Protein AF-A0A7C4EP64-F1 (afdb_monomer_lite)

Radius of gyration: 18.45 Å; chains: 1; bounding box: 63×51×34 Å

pLDDT: mean 70.17, std 19.05, range [33.66, 91.06]

Sequence (159 aa):
MHKKTRQILNILLSLVGCAVLLYGTTCYAAPARILQLQRTDGFTRGVLITEKNGNSVVIGFTDTVFDDKLFLVQRDGSEAIFQVQEDGGVSLISGQQIDLRYILCIADAVLLLVDSARSCEAGNNICYARAILSFIVKVLNCSEPATTLSSKTNAPSQR

Structure (mmCIF, N/CA/C/O backbone):
data_AF-A0A7C4EP64-F1
#
_entry.id   AF-A0A7C4EP64-F1
#
loop_
_atom_site.group_PDB
_atom_site.id
_atom_site.type_symbol
_atom_site.label_atom_id
_atom_site.label_alt_id
_atom_site.label_comp_id
_atom_site.label_asym_id
_atom_site.label_entity_id
_atom_site.label_seq_id
_atom_site.pdbx_PDB_ins_code
_atom_site.Cartn_x
_atom_site.Cartn_y
_atom_site.Cartn_z
_atom_site.occupancy
_atom_site.B_iso_or_equiv
_atom_site.auth_seq_id
_atom_site.auth_comp_id
_atom_site.auth_asym_id
_atom_site.auth_atom_id
_atom_site.pdbx_PDB_model_num
ATOM 1 N N . MET A 1 1 ? 14.657 -14.201 -15.574 1.00 42.00 1 MET A N 1
ATOM 2 C CA . MET A 1 1 ? 14.783 -12.801 -15.097 1.00 42.00 1 MET A CA 1
ATOM 3 C C . MET A 1 1 ? 14.569 -12.620 -13.573 1.00 42.00 1 MET A C 1
ATOM 5 O O . MET A 1 1 ? 14.349 -11.503 -13.138 1.00 42.00 1 MET A O 1
ATOM 9 N N . HIS A 1 2 ? 14.748 -13.640 -12.710 1.00 45.03 2 HIS A N 1
ATOM 10 C CA . HIS A 1 2 ? 14.258 -13.616 -11.306 1.00 45.03 2 HIS A CA 1
ATOM 11 C C . HIS A 1 2 ? 15.269 -13.311 -10.173 1.00 45.03 2 HIS A C 1
ATOM 13 O O . HIS A 1 2 ? 14.938 -13.462 -8.999 1.00 45.03 2 HIS A O 1
ATOM 19 N N . LYS A 1 3 ? 16.505 -12.878 -10.464 1.00 34.69 3 LYS A N 1
ATOM 20 C CA . LYS A 1 3 ? 17.501 -12.572 -9.406 1.00 34.69 3 LYS A CA 1
ATOM 21 C C . LYS A 1 3 ? 17.584 -11.092 -9.007 1.00 34.69 3 LYS A C 1
ATOM 23 O O . LYS A 1 3 ? 17.981 -10.805 -7.884 1.00 34.69 3 LYS A O 1
ATOM 28 N N . LYS A 1 4 ? 17.194 -10.163 -9.888 1.00 39.84 4 LYS A N 1
ATOM 29 C CA . LYS A 1 4 ? 17.442 -8.720 -9.701 1.00 39.84 4 LYS A CA 1
ATOM 30 C C . LYS A 1 4 ? 16.410 -8.030 -8.794 1.00 39.84 4 LYS A C 1
ATOM 32 O O . LYS A 1 4 ? 16.796 -7.212 -7.968 1.00 39.84 4 LYS A O 1
ATOM 37 N N . THR A 1 5 ? 15.144 -8.451 -8.826 1.00 42.75 5 THR A N 1
ATOM 38 C CA . THR A 1 5 ? 14.077 -7.935 -7.940 1.00 42.75 5 THR A CA 1
ATOM 39 C C . THR A 1 5 ? 14.332 -8.262 -6.461 1.00 42.75 5 THR A C 1
ATOM 41 O O . THR A 1 5 ? 14.035 -7.461 -5.581 1.00 42.75 5 THR A O 1
ATOM 44 N N . ARG A 1 6 ? 14.986 -9.404 -6.178 1.00 42.47 6 ARG A N 1
ATOM 45 C CA . ARG A 1 6 ? 15.391 -9.807 -4.816 1.00 42.47 6 ARG A CA 1
ATOM 46 C C . ARG A 1 6 ? 16.474 -8.902 -4.208 1.00 42.47 6 ARG A C 1
ATOM 48 O O . ARG A 1 6 ? 16.503 -8.741 -2.994 1.00 42.47 6 ARG A O 1
ATOM 55 N N . GLN A 1 7 ? 17.356 -8.314 -5.023 1.00 39.91 7 GLN A N 1
ATOM 56 C CA . GLN A 1 7 ? 18.438 -7.446 -4.535 1.00 39.91 7 GLN A CA 1
ATOM 57 C C . GLN A 1 7 ? 17.963 -6.027 -4.215 1.00 39.91 7 GLN A C 1
ATOM 59 O O . GLN A 1 7 ? 18.433 -5.450 -3.239 1.00 39.91 7 GLN A O 1
ATOM 64 N N . ILE A 1 8 ? 17.000 -5.493 -4.973 1.00 45.50 8 ILE A N 1
ATOM 65 C CA . ILE A 1 8 ? 16.438 -4.157 -4.724 1.00 45.50 8 ILE A CA 1
ATOM 66 C C . ILE A 1 8 ? 15.730 -4.136 -3.365 1.00 45.50 8 ILE A C 1
ATOM 68 O O . ILE A 1 8 ? 15.969 -3.231 -2.572 1.00 45.50 8 ILE A O 1
ATOM 72 N N . LEU A 1 9 ? 14.969 -5.185 -3.024 1.00 43.50 9 LEU A N 1
ATOM 73 C CA . LEU A 1 9 ? 14.336 -5.267 -1.707 1.00 43.50 9 LEU A CA 1
ATOM 74 C C . LEU A 1 9 ? 15.344 -5.445 -0.563 1.00 43.50 9 LEU A C 1
ATOM 76 O O . LEU A 1 9 ? 15.145 -4.868 0.496 1.00 43.50 9 LEU A O 1
ATOM 80 N N . ASN A 1 10 ? 16.449 -6.167 -0.776 1.00 38.84 10 ASN A N 1
ATOM 81 C CA . ASN A 1 10 ? 17.491 -6.307 0.245 1.00 38.84 10 ASN A CA 1
ATOM 82 C C . ASN A 1 10 ? 18.323 -5.030 0.463 1.00 38.84 10 ASN A C 1
ATOM 84 O O . ASN A 1 10 ? 18.821 -4.822 1.561 1.00 38.84 10 ASN A O 1
ATOM 88 N N . ILE A 1 11 ? 18.457 -4.159 -0.539 1.00 44.44 11 ILE A N 1
ATOM 89 C CA . ILE A 1 11 ? 19.082 -2.832 -0.380 1.00 44.44 11 ILE A CA 1
ATOM 90 C C . ILE A 1 11 ? 18.083 -1.834 0.236 1.00 44.44 11 ILE A C 1
ATOM 92 O O . ILE A 1 11 ? 18.469 -0.955 1.007 1.00 44.44 11 ILE A O 1
ATOM 96 N N . LEU A 1 12 ? 16.782 -2.031 -0.003 1.00 47.03 12 LEU A N 1
ATOM 97 C CA . LEU A 1 12 ? 15.712 -1.372 0.749 1.00 47.03 12 LEU A CA 1
ATOM 98 C C . LEU A 1 12 ? 15.732 -1.753 2.251 1.00 47.03 12 LEU A C 1
ATOM 100 O O . LEU A 1 12 ? 15.375 -0.911 3.071 1.00 47.03 12 LEU A O 1
ATOM 104 N N . LEU A 1 13 ? 16.230 -2.947 2.635 1.00 43.47 13 LEU A N 1
ATOM 105 C CA . LE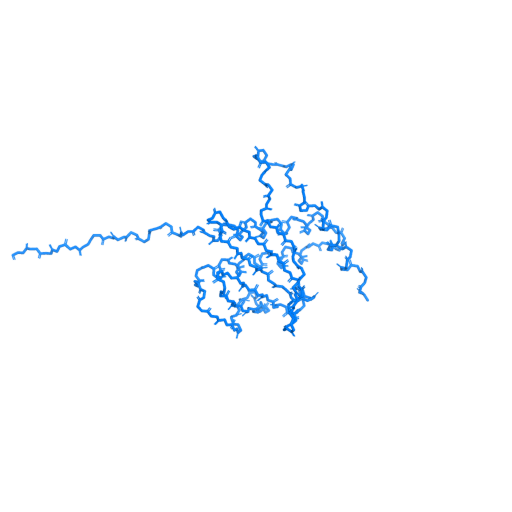U A 1 13 ? 16.347 -3.402 4.041 1.00 43.47 13 LEU A CA 1
ATOM 106 C C . LEU A 1 13 ? 17.315 -2.571 4.900 1.00 43.47 13 LEU A C 1
ATOM 108 O O . LEU A 1 13 ? 17.162 -2.550 6.118 1.00 43.47 13 LEU A O 1
ATOM 112 N N . SER A 1 14 ? 18.311 -1.905 4.308 1.00 37.94 14 SER A N 1
ATOM 113 C CA . SER A 1 14 ? 19.318 -1.142 5.064 1.00 37.94 14 SER A CA 1
ATOM 114 C C . SER A 1 14 ? 19.000 0.350 5.205 1.00 37.94 14 SER A C 1
ATOM 116 O O . SER A 1 14 ? 19.555 1.006 6.080 1.00 37.94 14 SER A O 1
ATOM 118 N N . LEU A 1 15 ? 18.114 0.902 4.366 1.00 42.53 15 LEU A N 1
ATOM 119 C CA . LEU A 1 15 ? 17.853 2.351 4.307 1.00 42.53 15 LEU A CA 1
ATOM 120 C C . LEU A 1 15 ? 16.646 2.808 5.136 1.00 42.53 15 LEU A C 1
ATOM 122 O O . LEU A 1 15 ? 16.579 3.976 5.513 1.00 42.53 15 LEU A O 1
ATOM 126 N N . VAL A 1 16 ? 15.740 1.897 5.508 1.00 44.16 16 VAL A N 1
ATOM 127 C CA . VAL A 1 16 ? 14.625 2.201 6.432 1.00 44.16 16 VAL A CA 1
ATOM 128 C C . VAL A 1 16 ? 15.132 2.489 7.862 1.00 44.16 16 VAL A C 1
ATOM 130 O O . VAL A 1 16 ? 14.402 3.033 8.682 1.00 44.16 16 VAL A O 1
ATOM 133 N N . GLY A 1 17 ? 16.413 2.218 8.146 1.00 40.06 17 GLY A N 1
ATOM 134 C CA . GLY A 1 17 ? 17.063 2.557 9.414 1.00 40.06 17 GLY A CA 1
ATOM 135 C C . GLY A 1 17 ? 17.610 3.985 9.526 1.00 40.06 17 GLY A C 1
ATOM 136 O O . GLY A 1 17 ? 17.909 4.406 10.638 1.00 40.06 17 GLY A O 1
ATOM 137 N N . CYS A 1 18 ? 17.764 4.739 8.428 1.00 39.31 18 CYS A N 1
ATOM 138 C CA . CYS A 1 18 ? 18.232 6.131 8.479 1.00 39.31 18 CYS A CA 1
ATOM 139 C C . CYS A 1 18 ? 18.135 6.794 7.093 1.00 39.31 18 CYS A C 1
ATOM 141 O O . CYS A 1 18 ? 19.053 6.695 6.281 1.00 39.31 18 CYS A O 1
ATOM 143 N N . ALA A 1 19 ? 17.041 7.500 6.810 1.00 38.56 19 ALA A N 1
ATOM 144 C CA . ALA A 1 19 ? 16.942 8.364 5.632 1.00 38.56 19 ALA A CA 1
ATOM 145 C C . ALA A 1 19 ? 16.308 9.712 6.003 1.00 38.56 19 ALA A C 1
ATOM 147 O O . ALA A 1 19 ? 15.249 10.085 5.510 1.00 38.56 19 ALA A O 1
ATOM 148 N N . VAL A 1 20 ? 16.985 10.453 6.883 1.00 41.78 20 VAL A N 1
ATOM 149 C CA . VAL A 1 20 ? 16.765 11.892 7.078 1.00 41.78 20 VAL A CA 1
ATOM 150 C C . VAL A 1 20 ? 18.105 12.587 6.880 1.00 41.78 20 VAL A C 1
ATOM 152 O O . VAL A 1 20 ? 18.886 12.715 7.812 1.00 41.78 20 VAL A O 1
ATOM 155 N N . LEU A 1 21 ? 18.388 13.028 5.655 1.00 35.50 21 LEU A N 1
ATOM 156 C CA . LEU A 1 21 ? 19.492 13.961 5.395 1.00 35.50 21 LEU A CA 1
ATOM 157 C C . LEU A 1 21 ? 19.136 15.041 4.365 1.00 35.50 21 LEU A C 1
ATOM 159 O O . LEU A 1 21 ? 20.022 15.535 3.678 1.00 35.50 21 LEU A O 1
ATOM 163 N N . LEU A 1 22 ? 17.861 15.445 4.248 1.00 37.16 22 LEU A N 1
ATOM 164 C CA . LEU A 1 22 ? 17.518 16.579 3.371 1.00 37.16 22 LEU A CA 1
ATOM 165 C C . LEU A 1 22 ? 16.563 17.643 3.938 1.00 37.16 22 LEU A C 1
ATOM 167 O O . LEU A 1 22 ? 16.508 18.713 3.347 1.00 37.16 22 LEU A O 1
ATOM 171 N N . TYR A 1 23 ? 15.874 17.444 5.072 1.00 40.19 23 TYR A N 1
ATOM 172 C CA . TYR A 1 23 ? 14.861 18.424 5.518 1.00 40.19 23 TYR A CA 1
ATOM 173 C C . TYR A 1 23 ? 14.748 18.626 7.039 1.00 40.19 23 TYR A C 1
ATOM 175 O O . TYR A 1 23 ? 13.650 18.661 7.572 1.00 40.19 23 TYR A O 1
ATOM 183 N N . GLY A 1 24 ? 15.871 18.789 7.747 1.00 33.66 24 GLY A N 1
ATOM 184 C CA . GLY A 1 24 ? 15.946 19.675 8.926 1.00 33.66 24 GLY A CA 1
ATOM 185 C C . GLY A 1 24 ? 14.984 19.493 10.117 1.00 33.66 24 GLY A C 1
ATOM 186 O O . GLY A 1 24 ? 14.930 20.388 10.954 1.00 33.66 24 GLY A O 1
ATOM 187 N N . THR A 1 25 ? 14.259 18.387 10.262 1.00 36.34 25 THR A N 1
ATOM 188 C CA . THR A 1 25 ? 13.405 18.133 11.432 1.00 36.34 25 THR A CA 1
ATOM 189 C C . THR A 1 25 ? 13.661 16.731 11.964 1.00 36.34 25 THR A C 1
ATOM 191 O O . THR A 1 25 ? 13.666 15.779 11.190 1.00 36.34 25 THR A O 1
ATOM 194 N N . THR A 1 26 ? 13.948 16.668 13.267 1.00 38.16 26 THR A N 1
ATOM 195 C CA . THR A 1 26 ? 14.054 15.504 14.166 1.00 38.16 26 THR A CA 1
ATOM 196 C C . THR A 1 26 ? 13.877 14.118 13.532 1.00 38.16 26 THR A C 1
ATOM 198 O O . THR A 1 26 ? 12.838 13.807 12.957 1.00 38.16 26 THR A O 1
ATOM 201 N N . CYS A 1 27 ? 14.875 13.243 13.723 1.00 35.53 27 CYS A N 1
ATOM 202 C CA . CYS A 1 27 ? 14.800 11.819 13.396 1.00 35.53 27 CYS A CA 1
ATOM 203 C C . CYS A 1 27 ? 13.643 11.148 14.152 1.00 35.53 27 CYS A C 1
ATOM 205 O O . CYS A 1 27 ? 13.831 10.568 15.218 1.00 35.53 27 CYS A O 1
ATOM 207 N N . TYR A 1 28 ? 12.439 11.208 13.598 1.00 39.84 28 TYR A N 1
ATOM 208 C CA . TYR A 1 28 ? 11.409 10.236 13.900 1.00 39.84 28 TYR A CA 1
ATOM 209 C C . TYR A 1 28 ? 11.808 8.989 13.125 1.00 39.84 28 TYR A C 1
ATOM 211 O O . TYR A 1 28 ? 11.718 8.962 11.897 1.00 39.84 28 TYR A O 1
ATOM 219 N N . ALA A 1 29 ? 12.317 7.974 13.827 1.00 44.66 29 ALA A N 1
ATOM 220 C CA . ALA A 1 29 ? 12.340 6.632 13.272 1.00 44.66 29 ALA A CA 1
ATOM 221 C C . ALA A 1 29 ? 10.910 6.361 12.798 1.00 44.66 29 ALA A C 1
ATOM 223 O O . ALA A 1 29 ? 9.985 6.357 13.614 1.00 44.66 29 ALA A O 1
ATOM 224 N N . ALA A 1 30 ? 10.707 6.276 11.481 1.00 52.34 30 ALA A N 1
ATOM 225 C CA . ALA A 1 30 ? 9.386 6.012 10.947 1.00 52.34 30 ALA A CA 1
ATOM 226 C C . ALA A 1 30 ? 8.905 4.722 11.622 1.00 52.34 30 ALA A C 1
ATOM 228 O O . ALA A 1 30 ? 9.642 3.731 11.600 1.00 52.34 30 ALA A O 1
ATOM 229 N N . PRO A 1 31 ? 7.714 4.689 12.234 1.00 69.62 31 PRO A N 1
ATOM 230 C CA . PRO A 1 31 ? 7.188 3.479 12.852 1.00 69.62 31 PRO A CA 1
ATOM 231 C C . PRO A 1 31 ? 6.691 2.494 11.776 1.00 69.62 31 PRO A C 1
ATOM 233 O O . PRO A 1 31 ? 5.637 1.881 11.902 1.00 69.62 31 PRO A O 1
ATOM 236 N N . ALA A 1 32 ? 7.433 2.387 10.676 1.00 72.25 32 ALA A N 1
ATOM 237 C CA . ALA A 1 32 ? 7.180 1.532 9.542 1.00 72.25 32 ALA A CA 1
ATOM 238 C C . ALA A 1 32 ? 8.212 0.402 9.556 1.00 72.25 32 ALA A C 1
ATOM 240 O O . ALA A 1 32 ? 9.419 0.634 9.588 1.00 72.25 32 ALA A O 1
ATOM 241 N N . ARG A 1 33 ? 7.737 -0.837 9.530 1.00 79.44 33 ARG A N 1
ATOM 242 C CA . ARG A 1 33 ? 8.564 -2.042 9.508 1.00 79.44 33 ARG A CA 1
ATOM 243 C C . ARG A 1 33 ? 8.069 -2.985 8.430 1.00 79.44 33 ARG A C 1
ATOM 245 O O . ARG A 1 33 ? 6.869 -3.178 8.259 1.00 79.44 33 ARG A O 1
ATOM 252 N N . ILE A 1 34 ? 9.007 -3.577 7.704 1.00 77.50 34 ILE A N 1
ATOM 253 C CA . ILE A 1 34 ? 8.697 -4.588 6.697 1.00 77.50 34 ILE A CA 1
ATOM 254 C C . ILE A 1 34 ? 8.354 -5.886 7.421 1.00 77.50 34 ILE A C 1
ATOM 256 O O . ILE A 1 34 ? 9.054 -6.294 8.349 1.00 77.50 34 ILE A O 1
ATOM 260 N N . LEU A 1 35 ? 7.285 -6.536 6.981 1.00 81.75 35 LEU A N 1
ATOM 261 C CA . LEU A 1 35 ? 6.854 -7.829 7.482 1.00 81.75 35 LEU A CA 1
ATOM 262 C C . LEU A 1 35 ? 6.946 -8.878 6.382 1.00 81.75 35 LEU A C 1
ATOM 264 O O . LEU A 1 35 ? 6.610 -8.620 5.224 1.00 81.75 35 LEU A O 1
ATOM 268 N N . GLN A 1 36 ? 7.347 -10.081 6.778 1.00 85.25 36 GLN A N 1
ATOM 269 C CA . GLN A 1 36 ? 7.041 -11.284 6.023 1.00 85.25 36 GLN A CA 1
ATOM 270 C C . GLN A 1 36 ? 5.743 -11.858 6.588 1.00 85.25 36 GLN A C 1
ATOM 272 O O . GLN A 1 36 ? 5.668 -12.197 7.769 1.00 85.25 36 GLN A O 1
ATOM 277 N N . LEU A 1 37 ? 4.712 -11.901 5.755 1.00 84.75 37 LEU A N 1
ATOM 278 C CA . LEU A 1 37 ? 3.384 -12.357 6.131 1.00 84.75 37 LEU A CA 1
ATOM 279 C C . LEU A 1 37 ? 3.317 -13.875 5.936 1.00 84.75 37 LEU A C 1
ATOM 281 O O . LEU A 1 37 ? 3.636 -14.391 4.866 1.00 84.75 37 LEU A O 1
ATOM 285 N N . GLN A 1 38 ? 2.921 -14.603 6.980 1.00 86.12 38 GLN A N 1
ATOM 286 C CA . GLN A 1 38 ? 2.685 -16.046 6.904 1.00 86.12 38 GLN A CA 1
ATOM 287 C C . GLN A 1 38 ? 1.226 -16.299 6.510 1.00 86.12 38 GLN A C 1
ATOM 289 O O . GLN A 1 38 ? 0.406 -16.654 7.354 1.00 86.12 38 GLN A O 1
ATOM 294 N N . ARG A 1 39 ? 0.890 -16.055 5.238 1.00 84.50 39 ARG A N 1
ATOM 295 C CA . ARG A 1 39 ? -0.476 -16.206 4.715 1.00 84.50 39 ARG A CA 1
ATOM 296 C C . ARG A 1 39 ? -0.538 -17.176 3.538 1.00 84.50 39 ARG A C 1
ATOM 298 O O . ARG A 1 39 ? 0.430 -17.343 2.800 1.00 84.50 39 ARG A O 1
ATOM 305 N N . THR A 1 40 ? -1.692 -17.817 3.376 1.00 85.00 40 THR A N 1
ATOM 306 C CA . THR A 1 40 ? -1.982 -18.796 2.311 1.00 85.00 40 THR A CA 1
ATOM 307 C C . THR A 1 40 ? -2.684 -18.185 1.100 1.00 85.00 40 THR A C 1
ATOM 309 O O . THR A 1 40 ? -2.818 -18.846 0.077 1.00 85.00 40 THR A O 1
ATOM 312 N N . ASP A 1 41 ? -3.116 -16.931 1.198 1.00 83.25 41 ASP A N 1
ATOM 313 C CA . ASP A 1 41 ? -3.860 -16.189 0.174 1.00 83.25 41 ASP A CA 1
ATOM 314 C C . ASP A 1 41 ? -2.957 -15.388 -0.782 1.00 83.25 41 ASP A C 1
ATOM 316 O O . ASP A 1 41 ? -3.440 -14.582 -1.571 1.00 83.25 41 ASP A O 1
ATOM 320 N N . GLY A 1 42 ? -1.642 -15.619 -0.726 1.00 85.06 42 GLY A N 1
ATOM 321 C CA . GLY A 1 42 ? -0.665 -15.040 -1.649 1.00 85.06 42 GLY A CA 1
ATOM 322 C C . GLY A 1 42 ? -0.047 -13.715 -1.197 1.00 85.06 42 GLY A C 1
ATOM 323 O O . GLY A 1 42 ? 0.942 -13.292 -1.794 1.00 85.06 42 GLY A O 1
ATOM 324 N N . PHE A 1 43 ? -0.540 -13.085 -0.125 1.00 88.00 43 PHE A N 1
ATOM 325 C CA . PHE A 1 43 ? 0.106 -11.912 0.477 1.00 88.00 43 PHE A CA 1
ATOM 326 C C . PHE A 1 43 ? 1.269 -12.351 1.372 1.00 88.00 43 PHE A C 1
ATOM 328 O O . PHE A 1 43 ? 1.081 -12.728 2.526 1.00 88.00 43 PHE A O 1
ATOM 335 N N . THR A 1 44 ? 2.489 -12.309 0.8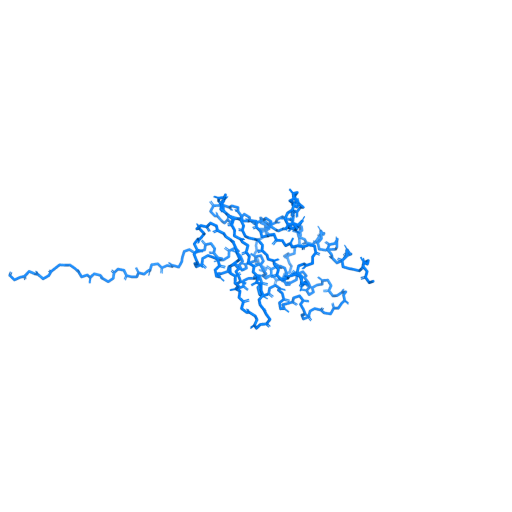43 1.00 85.62 44 THR A N 1
ATOM 336 C CA . THR A 1 44 ? 3.701 -12.833 1.503 1.00 85.62 44 THR A CA 1
ATOM 337 C C . THR A 1 44 ? 4.559 -11.746 2.145 1.00 85.62 44 THR A C 1
ATOM 339 O O . THR A 1 44 ? 5.412 -12.036 2.991 1.00 85.62 44 THR A O 1
ATOM 342 N N . ARG A 1 45 ? 4.365 -10.480 1.760 1.00 84.06 45 ARG A N 1
ATOM 343 C CA . ARG A 1 45 ? 5.128 -9.331 2.262 1.00 84.06 45 ARG A CA 1
ATOM 344 C C . ARG A 1 45 ? 4.202 -8.176 2.575 1.00 84.06 45 ARG A C 1
ATOM 346 O O . ARG A 1 45 ? 3.145 -8.038 1.975 1.00 84.06 45 ARG A O 1
ATOM 353 N N . GLY A 1 46 ? 4.622 -7.310 3.481 1.00 85.38 46 GLY A N 1
ATOM 354 C CA . GLY A 1 46 ? 3.887 -6.089 3.754 1.00 85.38 46 GLY A CA 1
ATOM 355 C C . GLY A 1 46 ? 4.712 -5.046 4.477 1.00 85.38 46 GLY A C 1
ATOM 356 O O . GLY A 1 46 ? 5.860 -5.278 4.861 1.00 85.38 46 GLY A O 1
ATOM 357 N N . VAL A 1 47 ? 4.098 -3.890 4.672 1.00 86.44 47 VAL A N 1
ATOM 358 C CA . VAL A 1 47 ? 4.607 -2.814 5.514 1.00 86.44 47 VAL A CA 1
ATOM 359 C C . VAL A 1 47 ? 3.626 -2.638 6.660 1.00 86.44 47 VAL A C 1
ATOM 361 O O . VAL A 1 47 ? 2.447 -2.385 6.438 1.00 86.44 47 VAL A O 1
ATOM 364 N N . LEU A 1 48 ? 4.112 -2.787 7.886 1.00 87.88 48 LEU A N 1
ATOM 365 C CA . LEU A 1 48 ? 3.383 -2.427 9.091 1.00 87.88 48 LEU A CA 1
AT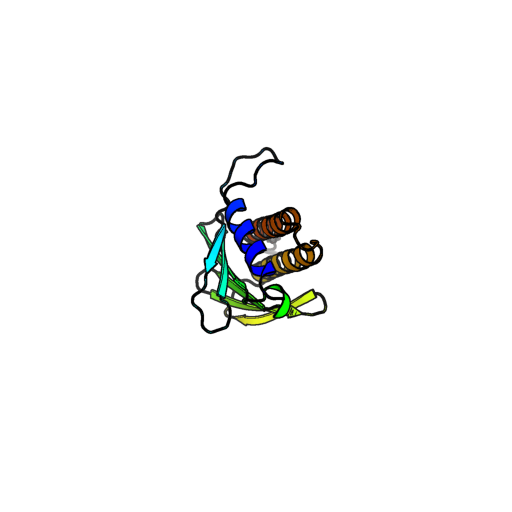OM 366 C C . LEU A 1 48 ? 3.781 -1.017 9.497 1.00 87.88 48 LEU A C 1
ATOM 368 O O . LEU A 1 48 ? 4.950 -0.775 9.776 1.00 87.88 48 LEU A O 1
ATOM 372 N N . ILE A 1 49 ? 2.806 -0.121 9.538 1.00 86.12 49 ILE A N 1
ATOM 373 C CA . ILE A 1 49 ? 2.943 1.285 9.896 1.00 86.12 49 ILE A CA 1
ATOM 374 C C . ILE A 1 49 ? 2.154 1.518 11.185 1.00 86.12 49 ILE A C 1
ATOM 376 O O . ILE A 1 49 ? 0.957 1.242 11.232 1.00 86.12 49 ILE A O 1
ATOM 380 N N . THR A 1 50 ? 2.811 2.020 12.230 1.00 83.44 50 THR A N 1
ATOM 381 C CA . THR A 1 50 ? 2.120 2.489 13.438 1.00 83.44 50 THR A CA 1
ATOM 382 C C . THR A 1 50 ? 1.738 3.955 13.270 1.00 83.44 50 THR A C 1
ATOM 384 O O . THR A 1 50 ? 2.581 4.819 13.041 1.00 83.44 50 THR A O 1
ATOM 387 N N . GLU A 1 51 ? 0.454 4.245 13.381 1.00 79.75 51 GLU A N 1
ATOM 388 C CA . GLU A 1 51 ? -0.112 5.583 13.290 1.00 79.75 51 GLU A CA 1
ATOM 389 C C . GLU A 1 51 ? 0.171 6.398 14.567 1.00 79.75 51 GLU A C 1
ATOM 391 O O . GLU A 1 51 ? 0.493 5.857 15.628 1.00 79.75 51 GLU A O 1
ATOM 396 N N . LYS A 1 52 ? 0.016 7.728 14.494 1.00 75.69 52 LYS A N 1
ATOM 397 C CA . LYS A 1 52 ? 0.259 8.641 15.633 1.00 75.69 52 LYS A CA 1
ATOM 398 C C . LYS A 1 52 ? -0.635 8.352 16.846 1.00 75.69 52 LYS A C 1
ATOM 400 O O . LYS A 1 52 ? -0.245 8.634 17.973 1.00 75.69 52 LYS A O 1
ATOM 405 N N . ASN A 1 53 ? -1.830 7.813 16.613 1.00 75.62 53 ASN A N 1
ATOM 406 C CA . ASN A 1 53 ? -2.787 7.430 17.653 1.00 75.62 53 ASN A CA 1
ATOM 407 C C . ASN A 1 53 ? -2.470 6.061 18.295 1.00 75.62 53 ASN A C 1
ATOM 409 O O . ASN A 1 53 ? -3.203 5.634 19.180 1.00 75.62 53 ASN A O 1
ATOM 413 N N . GLY A 1 54 ? -1.399 5.383 17.865 1.00 78.12 54 GLY A N 1
ATOM 414 C CA . GLY A 1 54 ? -0.999 4.063 18.355 1.00 78.12 54 GLY A CA 1
ATOM 415 C C . GLY A 1 54 ? -1.609 2.887 17.588 1.00 78.12 54 GLY A C 1
ATOM 416 O O . GLY A 1 54 ? -1.186 1.750 17.807 1.00 78.12 54 GLY A O 1
ATOM 417 N N . ASN A 1 55 ? -2.543 3.132 16.663 1.00 81.69 55 ASN A N 1
ATOM 418 C CA . ASN A 1 55 ? -3.112 2.076 15.831 1.00 81.69 55 ASN A CA 1
ATOM 419 C C . ASN A 1 55 ? -2.062 1.555 14.847 1.00 81.69 55 ASN A C 1
ATOM 421 O O . ASN A 1 55 ? -1.105 2.239 14.486 1.00 81.69 55 ASN A O 1
ATOM 425 N N . SER A 1 56 ? -2.230 0.311 14.420 1.00 85.69 56 SER A N 1
ATOM 426 C CA . SER A 1 56 ? -1.314 -0.357 13.501 1.00 85.69 56 SER A CA 1
ATOM 427 C C . SER A 1 56 ? -2.028 -0.701 12.207 1.00 85.69 56 SER A C 1
ATOM 429 O O . SER A 1 56 ? -3.136 -1.235 12.219 1.00 85.69 56 SER A O 1
ATOM 431 N N . VAL A 1 57 ? -1.357 -0.415 11.099 1.00 88.25 57 VAL A N 1
ATOM 432 C CA . VAL A 1 57 ? -1.864 -0.623 9.748 1.00 88.25 57 VAL A CA 1
ATOM 433 C C . VAL A 1 57 ? -0.888 -1.526 9.031 1.00 88.25 57 VAL A C 1
ATOM 435 O O . VAL A 1 57 ? 0.297 -1.211 8.942 1.00 88.25 57 VAL A O 1
ATOM 438 N N . VAL A 1 58 ? -1.368 -2.647 8.517 1.00 90.25 58 VAL A N 1
ATOM 439 C CA . VAL A 1 58 ? -0.578 -3.537 7.671 1.00 90.25 58 VAL A CA 1
ATOM 440 C C . VAL A 1 58 ? -1.047 -3.360 6.241 1.00 90.25 58 VAL A C 1
ATOM 442 O O . VAL A 1 58 ? -2.222 -3.554 5.942 1.00 90.25 58 VAL A O 1
ATOM 445 N N . ILE A 1 59 ? -0.118 -3.010 5.359 1.00 90.25 59 ILE A N 1
ATOM 446 C CA . ILE A 1 59 ? -0.351 -2.984 3.919 1.00 90.25 59 ILE A CA 1
ATOM 447 C C . ILE A 1 59 ? 0.416 -4.155 3.317 1.00 90.25 59 ILE A C 1
ATOM 449 O O . ILE A 1 59 ? 1.647 -4.149 3.293 1.00 90.25 59 ILE A O 1
ATOM 453 N N . GLY A 1 60 ? -0.315 -5.191 2.923 1.00 89.62 60 GLY A N 1
ATOM 454 C CA . GLY A 1 60 ? 0.214 -6.418 2.342 1.00 89.62 60 GLY A CA 1
ATOM 455 C C . GLY A 1 60 ? 0.250 -6.357 0.820 1.00 89.62 60 GLY A C 1
ATOM 456 O O . GLY A 1 60 ? -0.609 -5.750 0.190 1.00 89.62 60 GLY A O 1
ATOM 457 N N . PHE A 1 61 ? 1.223 -7.035 0.231 1.00 86.00 61 PHE A N 1
ATOM 458 C CA . PHE A 1 61 ? 1.383 -7.183 -1.208 1.00 86.00 61 PHE A CA 1
ATOM 459 C C . PHE A 1 61 ? 1.681 -8.644 -1.544 1.00 86.00 61 PHE A C 1
ATOM 461 O O . PHE A 1 61 ? 2.260 -9.377 -0.731 1.00 86.00 61 PHE A O 1
ATOM 468 N N . THR A 1 62 ? 1.297 -9.070 -2.744 1.00 83.31 62 THR A N 1
ATOM 469 C CA . THR A 1 62 ? 1.729 -10.366 -3.269 1.00 83.31 62 THR A CA 1
ATOM 470 C C . THR A 1 62 ? 3.226 -10.332 -3.600 1.00 83.31 62 THR A C 1
ATOM 472 O O . THR A 1 62 ? 3.854 -9.267 -3.636 1.00 83.31 62 THR A O 1
ATOM 475 N N . ASP A 1 63 ? 3.835 -11.496 -3.854 1.00 67.56 63 ASP A N 1
ATOM 476 C CA . ASP A 1 63 ? 5.250 -11.582 -4.259 1.00 67.56 63 ASP A CA 1
ATOM 477 C C . ASP A 1 63 ? 5.566 -10.742 -5.512 1.00 67.56 63 ASP A C 1
ATOM 479 O O . ASP A 1 63 ? 6.722 -10.363 -5.735 1.00 67.56 63 ASP A O 1
ATOM 483 N N . THR A 1 64 ? 4.536 -10.405 -6.292 1.00 62.66 64 THR A N 1
ATOM 484 C CA . THR A 1 64 ? 4.599 -9.466 -7.404 1.00 62.66 64 THR A CA 1
ATOM 485 C C . THR A 1 64 ? 3.734 -8.232 -7.126 1.00 62.66 64 THR A C 1
ATOM 487 O O . THR A 1 64 ? 2.709 -7.997 -7.755 1.00 62.66 64 THR A O 1
ATOM 490 N N . VAL A 1 65 ? 4.201 -7.378 -6.205 1.00 53.59 65 VAL A N 1
ATOM 491 C CA . VAL A 1 65 ? 3.605 -6.058 -5.879 1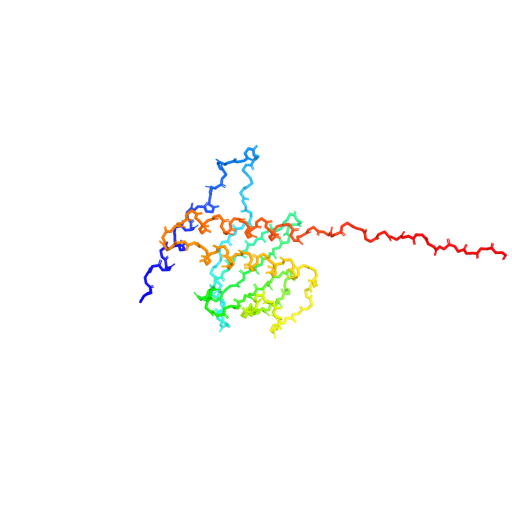.00 53.59 65 VAL A CA 1
ATOM 492 C C . VAL A 1 65 ? 3.109 -5.300 -7.127 1.00 53.59 65 VAL A C 1
ATOM 494 O O . VAL A 1 65 ? 2.104 -4.598 -7.070 1.00 53.59 65 VAL A O 1
ATOM 497 N N . PHE A 1 66 ? 3.817 -5.438 -8.254 1.00 55.00 66 PHE A N 1
ATOM 498 C CA . PHE A 1 66 ? 3.547 -4.721 -9.500 1.00 55.00 66 PHE A CA 1
ATOM 499 C C . PHE A 1 66 ? 2.816 -5.530 -10.581 1.00 55.00 66 PHE A C 1
ATOM 501 O O . PHE A 1 66 ? 2.261 -4.896 -11.484 1.00 55.00 66 PHE A O 1
ATOM 508 N N . ASP A 1 67 ? 2.800 -6.868 -10.504 1.00 57.97 67 ASP A N 1
ATOM 509 C CA . ASP A 1 67 ? 2.224 -7.709 -11.567 1.00 57.97 67 ASP A CA 1
ATOM 510 C C . ASP A 1 67 ? 0.791 -8.133 -11.222 1.00 57.97 67 ASP A C 1
ATOM 512 O O . ASP A 1 67 ? -0.102 -7.969 -12.052 1.00 57.97 67 ASP A O 1
ATOM 516 N N . ASP A 1 68 ? 0.532 -8.568 -9.984 1.00 63.25 68 ASP A N 1
ATOM 517 C CA . ASP A 1 68 ? -0.817 -8.996 -9.580 1.00 63.25 68 ASP A CA 1
ATOM 518 C C . ASP A 1 68 ? -1.750 -7.814 -9.283 1.00 63.25 68 ASP A C 1
ATOM 520 O O . ASP A 1 68 ? -2.969 -7.978 -9.241 1.00 63.25 68 ASP A O 1
ATOM 524 N N . LYS A 1 69 ? -1.188 -6.612 -9.068 1.00 76.69 69 LYS A N 1
ATOM 525 C CA . LYS A 1 69 ? -1.919 -5.373 -8.738 1.00 76.69 69 LYS A CA 1
ATOM 526 C C . LYS A 1 69 ? -2.835 -5.495 -7.511 1.00 76.69 69 LYS A C 1
ATOM 528 O O . LYS A 1 69 ? -3.7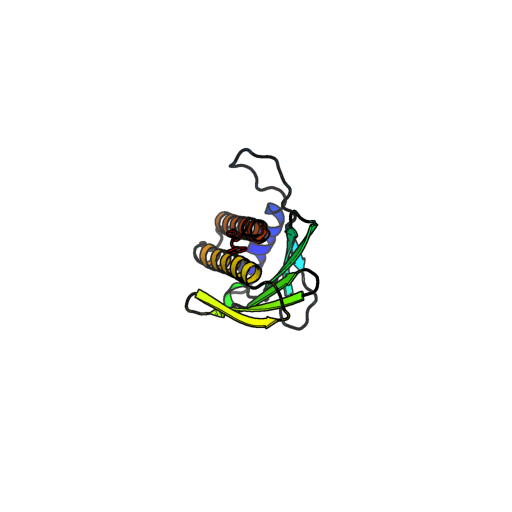01 -4.647 -7.304 1.00 76.69 69 LYS A O 1
ATOM 533 N N . LEU A 1 70 ? -2.648 -6.531 -6.697 1.00 86.31 70 LEU A N 1
ATOM 534 C CA . LEU A 1 70 ? -3.406 -6.767 -5.480 1.00 86.31 70 LEU A CA 1
ATOM 535 C C . LEU A 1 70 ? -2.657 -6.209 -4.278 1.00 86.31 70 LEU A C 1
ATOM 537 O O . LEU A 1 70 ? -1.458 -6.438 -4.104 1.00 86.31 70 LEU A O 1
ATOM 541 N N . PHE A 1 71 ? -3.391 -5.529 -3.409 1.00 88.50 71 PHE A N 1
ATOM 542 C CA . PHE A 1 71 ? -2.887 -5.130 -2.107 1.00 88.50 71 PHE A CA 1
ATOM 543 C C . PHE A 1 71 ? -3.934 -5.371 -1.029 1.00 88.50 71 PHE A C 1
ATOM 545 O O . PHE A 1 71 ? -5.140 -5.311 -1.262 1.00 88.50 71 PHE A O 1
ATOM 552 N N . LEU A 1 72 ? -3.449 -5.658 0.166 1.00 91.06 72 LEU A N 1
ATOM 553 C CA . LEU A 1 72 ? -4.242 -5.902 1.355 1.00 91.06 72 LEU A CA 1
ATOM 554 C C . LEU A 1 72 ? -4.040 -4.741 2.317 1.00 91.06 72 LEU A C 1
ATOM 556 O O . LEU A 1 72 ? -2.924 -4.257 2.473 1.00 91.06 72 LEU A O 1
ATOM 560 N N . VAL A 1 73 ? -5.105 -4.308 2.976 1.00 90.94 73 VAL A N 1
ATOM 561 C CA . VAL A 1 73 ? -5.075 -3.318 4.051 1.00 90.94 73 VAL A CA 1
ATOM 562 C C . VAL A 1 73 ? -5.722 -3.948 5.270 1.00 90.94 73 VAL A C 1
ATOM 564 O O . VAL A 1 73 ? -6.891 -4.323 5.231 1.00 90.94 73 VAL A O 1
ATOM 567 N N . GLN A 1 74 ? -4.971 -4.039 6.359 1.00 90.50 74 GLN A N 1
ATOM 568 C CA . GLN A 1 74 ? -5.467 -4.494 7.647 1.00 90.50 74 GLN A CA 1
ATOM 569 C C . GLN A 1 74 ? -5.272 -3.390 8.685 1.00 90.50 74 GLN A C 1
ATOM 571 O O . GLN A 1 74 ? -4.165 -2.880 8.852 1.00 90.50 74 GLN A O 1
ATOM 576 N N . ARG A 1 75 ? -6.339 -3.031 9.397 1.00 87.06 75 ARG A N 1
ATOM 577 C CA . ARG A 1 75 ? -6.334 -2.033 10.473 1.00 87.06 75 ARG A CA 1
ATOM 578 C C . ARG A 1 75 ? -7.339 -2.435 11.540 1.00 87.06 75 ARG A C 1
ATOM 580 O O . ARG A 1 75 ? -8.458 -2.818 11.212 1.00 87.06 75 ARG A O 1
ATOM 587 N N . ASP A 1 76 ? -6.932 -2.364 12.804 1.00 82.69 76 ASP A N 1
ATOM 588 C CA . ASP A 1 76 ? -7.794 -2.639 13.964 1.00 82.69 76 ASP A CA 1
ATOM 589 C C . ASP A 1 76 ? -8.538 -3.992 13.869 1.00 82.69 76 ASP A C 1
ATOM 591 O O . ASP A 1 76 ? -9.709 -4.122 14.211 1.00 82.69 76 ASP A O 1
ATOM 595 N N . GLY A 1 77 ? -7.854 -5.015 13.342 1.00 82.25 77 GLY A N 1
ATOM 596 C CA . GLY A 1 77 ? -8.406 -6.362 13.143 1.00 82.25 77 GLY A CA 1
ATOM 597 C C . GLY A 1 77 ? -9.325 -6.519 11.925 1.00 82.25 77 GLY A C 1
ATOM 598 O O . GLY A 1 77 ? -9.618 -7.650 11.548 1.00 82.25 77 GLY A O 1
ATOM 599 N N . SER A 1 78 ? -9.721 -5.423 11.277 1.00 86.25 78 SER A N 1
ATOM 600 C CA . SER A 1 78 ? -10.452 -5.441 10.008 1.00 86.25 78 SER A CA 1
ATOM 601 C C . SER A 1 78 ? -9.487 -5.544 8.836 1.00 86.25 78 SER A C 1
ATOM 603 O O . SER A 1 78 ? -8.404 -4.962 8.863 1.00 86.25 78 SER A O 1
ATOM 605 N N . GLU A 1 79 ? -9.890 -6.265 7.796 1.00 89.88 79 GLU A N 1
ATOM 606 C CA . GLU A 1 79 ? -9.086 -6.494 6.599 1.00 89.88 79 GLU A CA 1
ATOM 607 C C . GLU A 1 79 ? -9.906 -6.223 5.338 1.00 89.88 79 GLU A C 1
ATOM 609 O O . GLU A 1 79 ? -11.104 -6.523 5.285 1.00 89.88 79 GLU A O 1
ATOM 614 N N . ALA A 1 80 ? -9.246 -5.661 4.330 1.00 89.69 80 ALA A N 1
ATOM 615 C CA . ALA A 1 80 ? -9.769 -5.486 2.989 1.00 89.69 80 ALA A CA 1
ATOM 616 C C . ALA A 1 80 ? -8.679 -5.750 1.942 1.00 89.69 80 ALA A C 1
ATOM 618 O O . ALA A 1 80 ? -7.516 -5.395 2.123 1.00 89.69 80 ALA A O 1
ATOM 619 N N . ILE A 1 81 ? -9.071 -6.369 0.837 1.00 90.31 81 ILE A N 1
ATOM 620 C CA . ILE A 1 81 ? -8.245 -6.691 -0.319 1.00 90.31 81 ILE A CA 1
ATOM 621 C C . ILE A 1 81 ? -8.735 -5.857 -1.493 1.00 90.31 81 ILE A C 1
ATOM 623 O O . ILE A 1 81 ? -9.928 -5.827 -1.805 1.00 90.31 81 ILE A O 1
ATOM 627 N N . PHE A 1 82 ? -7.793 -5.221 -2.169 1.00 89.56 82 PHE A N 1
ATOM 628 C CA . PHE A 1 82 ? -8.031 -4.320 -3.278 1.00 89.56 82 PHE A CA 1
ATOM 629 C C . PHE A 1 82 ? -7.247 -4.747 -4.508 1.00 89.56 82 PHE A C 1
ATOM 631 O O . PHE A 1 82 ? -6.180 -5.351 -4.399 1.00 89.56 82 PHE A O 1
ATOM 638 N N . GLN A 1 83 ? -7.760 -4.365 -5.672 1.00 87.56 83 GLN A N 1
ATOM 639 C CA . GLN A 1 83 ? -7.081 -4.501 -6.951 1.00 87.56 83 GLN A CA 1
ATOM 640 C C . GLN A 1 83 ? -6.929 -3.135 -7.615 1.00 87.56 83 GLN A C 1
ATOM 642 O O . GLN A 1 83 ? -7.915 -2.413 -7.795 1.00 87.56 83 GLN A O 1
ATOM 647 N N . VAL A 1 84 ? -5.701 -2.806 -8.013 1.00 82.94 84 VAL A N 1
ATOM 648 C CA . VAL A 1 84 ? -5.402 -1.683 -8.903 1.00 82.94 84 VAL A CA 1
ATOM 649 C C . VAL A 1 84 ? -5.759 -2.094 -10.333 1.00 82.94 84 VAL A C 1
ATOM 651 O O . VAL A 1 84 ? -5.268 -3.093 -10.859 1.00 82.94 84 VAL A O 1
ATOM 654 N N . GLN A 1 85 ? -6.636 -1.330 -10.965 1.00 83.06 85 GLN A N 1
ATOM 655 C CA . GLN A 1 85 ? -7.094 -1.542 -12.330 1.00 83.06 85 GLN A CA 1
ATOM 656 C C . GLN A 1 85 ? -6.105 -0.952 -13.346 1.00 83.06 85 GLN A C 1
ATOM 658 O O . GLN A 1 85 ? -5.150 -0.252 -13.006 1.00 83.06 85 GLN A O 1
ATOM 663 N N . GLU A 1 86 ? -6.284 -1.287 -14.622 1.00 76.56 86 GLU A N 1
ATOM 664 C CA . GLU A 1 86 ? -5.429 -0.781 -15.707 1.00 76.56 86 GLU A CA 1
ATOM 665 C C . GLU A 1 86 ? -5.566 0.719 -15.949 1.00 76.56 86 GLU A C 1
ATOM 667 O O . GLU A 1 86 ? -4.590 1.358 -16.333 1.00 76.56 86 GLU A O 1
ATOM 672 N N . ASP A 1 87 ? -6.738 1.278 -15.670 1.00 78.38 87 ASP A N 1
ATOM 673 C CA . ASP A 1 87 ? -7.039 2.706 -15.768 1.00 78.38 87 ASP A CA 1
ATOM 674 C C . ASP A 1 87 ? -6.523 3.524 -14.568 1.00 78.38 87 ASP A C 1
ATOM 676 O O . ASP A 1 87 ? -6.762 4.727 -14.491 1.00 78.38 87 ASP A O 1
ATOM 680 N N . GLY A 1 88 ? -5.821 2.884 -13.626 1.00 72.81 88 GLY A N 1
ATOM 681 C CA . GLY A 1 88 ? -5.375 3.506 -12.380 1.00 72.81 88 GLY A CA 1
ATOM 682 C C . GLY A 1 88 ? -6.462 3.583 -11.304 1.00 72.81 88 GLY A C 1
ATOM 683 O O . GLY A 1 88 ? -6.216 4.132 -10.233 1.00 72.81 88 GLY A O 1
ATOM 684 N N . GLY A 1 89 ? -7.651 3.022 -11.543 1.00 79.25 89 GLY A N 1
ATOM 685 C CA . GLY A 1 89 ? -8.692 2.878 -10.533 1.00 79.25 89 GLY A CA 1
ATOM 686 C C . GLY A 1 89 ? -8.337 1.835 -9.472 1.00 79.25 89 GLY A C 1
ATOM 687 O O . GLY A 1 89 ? -7.496 0.961 -9.679 1.00 79.25 89 GLY A O 1
ATOM 688 N N . VAL A 1 90 ? -9.012 1.883 -8.324 1.00 83.62 90 VAL A N 1
ATOM 689 C CA . VAL A 1 90 ? -8.897 0.860 -7.273 1.00 83.62 90 VAL A CA 1
ATOM 690 C C . VAL A 1 90 ? -10.268 0.258 -7.013 1.00 83.62 90 VAL A C 1
ATOM 692 O O . VAL A 1 90 ? -11.243 0.978 -6.810 1.00 83.62 90 VAL A O 1
ATOM 695 N N . SER A 1 91 ? -10.345 -1.070 -7.025 1.00 85.50 91 SER A N 1
ATOM 696 C CA . SER A 1 91 ? -11.562 -1.825 -6.721 1.00 85.50 91 SER A CA 1
ATOM 697 C C . SER A 1 91 ? -11.397 -2.624 -5.434 1.00 85.50 91 SER A C 1
ATOM 699 O O . SER A 1 91 ? -10.331 -3.178 -5.169 1.00 85.50 91 SER A O 1
ATOM 701 N N . LEU A 1 92 ? -12.452 -2.670 -4.621 1.00 87.12 92 LEU A N 1
ATOM 702 C CA . LEU A 1 92 ? -12.529 -3.540 -3.451 1.00 87.12 92 LEU A CA 1
ATOM 703 C C . LEU A 1 92 ? -12.933 -4.945 -3.911 1.00 87.12 92 LEU A C 1
ATOM 705 O O . LEU A 1 92 ? -14.010 -5.116 -4.479 1.00 87.12 92 LEU A O 1
ATOM 709 N N . ILE A 1 93 ? -12.085 -5.938 -3.648 1.00 88.75 93 ILE A N 1
ATOM 710 C CA . ILE A 1 93 ? -12.333 -7.344 -3.997 1.00 88.75 93 ILE A CA 1
ATOM 711 C C . ILE A 1 93 ? -13.056 -8.063 -2.859 1.00 88.75 93 ILE A C 1
ATOM 713 O O . ILE A 1 93 ? -13.983 -8.836 -3.082 1.00 88.75 93 ILE A O 1
ATOM 717 N N . SER A 1 94 ? -12.623 -7.813 -1.627 1.00 86.25 94 SER A N 1
ATOM 718 C CA . SER A 1 94 ? -13.179 -8.420 -0.420 1.00 86.25 94 SER A CA 1
ATOM 719 C C . SER A 1 94 ? -12.822 -7.551 0.774 1.00 86.25 94 SER A C 1
ATOM 721 O O . SER A 1 94 ? -11.732 -6.990 0.803 1.00 86.25 94 SER A O 1
ATOM 723 N N . GLY A 1 95 ? -13.692 -7.425 1.768 1.00 80.75 95 GLY A N 1
ATOM 724 C CA . GLY A 1 95 ? -13.319 -6.735 2.996 1.00 80.75 95 GLY A CA 1
ATOM 725 C C . GLY A 1 95 ? -14.463 -6.528 3.969 1.00 80.75 95 GLY A C 1
ATOM 726 O O . GLY A 1 95 ? -15.635 -6.535 3.594 1.00 80.75 95 GLY A O 1
ATOM 727 N N . GLN A 1 96 ? -14.099 -6.347 5.234 1.00 77.00 96 GLN A N 1
ATOM 728 C CA . GLN A 1 96 ? -15.017 -5.901 6.283 1.00 77.00 96 GLN A CA 1
ATOM 729 C C . GLN A 1 96 ? -15.098 -4.365 6.304 1.00 77.00 96 GLN A C 1
ATOM 731 O O . GLN A 1 96 ? -14.324 -3.697 5.619 1.00 77.00 96 GLN A O 1
ATOM 736 N N . GLN A 1 97 ? -16.051 -3.798 7.057 1.00 65.69 97 GLN A N 1
ATOM 737 C CA . GLN A 1 97 ? -16.259 -2.345 7.156 1.00 65.69 97 GLN A CA 1
ATOM 738 C C . GLN A 1 97 ? -15.020 -1.628 7.719 1.00 65.69 97 GLN A C 1
ATOM 740 O O . GLN A 1 97 ? -14.901 -1.406 8.920 1.00 65.69 97 GLN A O 1
ATOM 745 N N . ILE A 1 98 ? -14.113 -1.228 6.835 1.00 74.25 98 ILE A N 1
ATOM 746 C CA . ILE A 1 98 ? -13.106 -0.203 7.096 1.00 74.25 98 ILE A CA 1
ATOM 747 C C . ILE A 1 98 ? -13.701 1.133 6.626 1.00 74.25 98 ILE A C 1
ATOM 749 O O . ILE A 1 98 ? -14.488 1.179 5.678 1.00 74.25 98 ILE A O 1
ATOM 753 N N . ASP A 1 99 ? -13.356 2.229 7.300 1.00 79.38 99 ASP A N 1
ATOM 754 C CA . ASP A 1 99 ? -13.770 3.575 6.898 1.00 79.38 99 ASP A CA 1
ATOM 755 C C . ASP A 1 99 ? -13.400 3.849 5.424 1.00 79.38 99 ASP A C 1
ATOM 757 O O . ASP A 1 99 ? -12.238 3.737 5.023 1.00 79.38 99 ASP A O 1
ATOM 761 N N . LEU A 1 100 ? -14.395 4.219 4.610 1.00 73.31 100 LEU A N 1
ATOM 762 C CA . LEU A 1 100 ? -14.219 4.436 3.173 1.00 73.31 100 LEU A CA 1
ATOM 763 C C . LEU A 1 100 ? -13.240 5.578 2.865 1.00 73.31 100 LEU A C 1
ATOM 765 O O . LEU A 1 100 ? -12.464 5.473 1.920 1.00 73.31 100 LEU A O 1
ATOM 769 N N . ARG A 1 101 ? -13.240 6.668 3.644 1.00 81.00 101 ARG A N 1
ATOM 770 C CA . ARG A 1 101 ? -12.309 7.792 3.437 1.00 81.00 101 ARG A CA 1
ATOM 771 C C . ARG A 1 101 ? -10.885 7.358 3.719 1.00 81.00 101 ARG A C 1
ATOM 773 O O . ARG A 1 101 ? -9.974 7.703 2.969 1.00 81.00 101 ARG A O 1
ATOM 780 N N . TYR A 1 102 ? -10.717 6.580 4.780 1.00 82.81 102 TYR A N 1
ATOM 781 C CA . TYR A 1 102 ? -9.431 6.002 5.116 1.00 82.81 102 TYR A CA 1
ATOM 782 C C . TYR A 1 102 ? -8.930 5.081 4.000 1.00 82.81 102 TYR A C 1
ATOM 784 O O . TYR A 1 102 ? -7.818 5.266 3.509 1.00 82.81 102 TYR A O 1
ATOM 792 N N . ILE A 1 103 ? -9.774 4.155 3.534 1.00 80.75 103 ILE A N 1
ATOM 793 C CA . ILE A 1 103 ? -9.458 3.258 2.415 1.00 80.75 103 ILE A CA 1
ATOM 794 C C . ILE A 1 103 ? -9.039 4.042 1.174 1.00 80.75 103 ILE A C 1
ATOM 796 O O . ILE A 1 103 ? -8.018 3.718 0.576 1.00 80.75 103 ILE A O 1
ATOM 800 N N . LEU A 1 104 ? -9.803 5.066 0.786 1.00 82.38 104 LEU A N 1
ATOM 801 C CA . LEU A 1 104 ? -9.503 5.861 -0.405 1.00 82.38 104 LEU A CA 1
ATOM 802 C C . LEU A 1 104 ? -8.149 6.569 -0.288 1.00 82.38 104 LEU A C 1
ATOM 804 O O . LEU A 1 104 ? -7.409 6.641 -1.265 1.00 82.38 104 LEU A O 1
ATOM 808 N N . CYS A 1 105 ? -7.788 7.037 0.907 1.00 87.62 105 CYS A N 1
ATOM 809 C CA . CYS A 1 105 ? -6.479 7.636 1.139 1.00 87.62 105 CYS A CA 1
ATOM 810 C C . CYS A 1 105 ? -5.335 6.611 1.039 1.00 87.62 105 CYS A C 1
ATOM 812 O O . CYS A 1 105 ? -4.298 6.901 0.440 1.00 87.62 105 CYS A O 1
ATOM 814 N N . ILE A 1 106 ? -5.518 5.398 1.573 1.00 88.31 106 ILE A N 1
ATOM 815 C CA . ILE A 1 106 ? -4.528 4.317 1.436 1.00 88.31 106 ILE A CA 1
ATOM 816 C C . ILE A 1 106 ? -4.402 3.869 -0.023 1.00 88.31 106 ILE A C 1
ATOM 818 O O . ILE A 1 106 ? -3.290 3.670 -0.505 1.00 88.31 106 ILE A O 1
ATOM 822 N N . ALA A 1 107 ? -5.520 3.760 -0.740 1.00 84.69 107 ALA A N 1
ATOM 823 C CA . ALA A 1 107 ? -5.544 3.447 -2.163 1.00 84.69 107 ALA A CA 1
ATOM 824 C C . ALA A 1 107 ? -4.740 4.476 -2.978 1.00 84.69 107 ALA A C 1
ATOM 826 O O . ALA A 1 107 ? -3.880 4.082 -3.760 1.00 84.69 107 ALA A O 1
ATOM 827 N N . ASP A 1 108 ? -4.934 5.775 -2.727 1.00 87.62 108 ASP A N 1
ATOM 828 C CA . ASP A 1 108 ? -4.142 6.859 -3.332 1.00 87.62 108 ASP A CA 1
ATOM 829 C C . ASP A 1 108 ? -2.641 6.726 -3.014 1.00 87.62 108 ASP A C 1
ATOM 831 O O . ASP A 1 108 ? -1.791 6.863 -3.894 1.00 87.62 108 ASP A O 1
ATOM 835 N N . ALA A 1 109 ? -2.289 6.376 -1.772 1.00 88.69 109 ALA A N 1
ATOM 836 C CA . ALA A 1 109 ? -0.899 6.127 -1.394 1.00 88.69 109 ALA A CA 1
ATOM 837 C C . ALA A 1 109 ? -0.284 4.952 -2.176 1.00 88.69 109 ALA A C 1
ATOM 839 O O . ALA A 1 109 ? 0.860 5.040 -2.628 1.00 88.69 109 ALA A O 1
ATOM 840 N N . VAL A 1 110 ? -1.028 3.856 -2.348 1.00 86.75 110 VAL A N 1
ATOM 841 C CA . VAL A 1 110 ? -0.570 2.684 -3.107 1.00 86.75 110 VAL A CA 1
ATOM 842 C C . VAL A 1 110 ? -0.428 3.009 -4.594 1.00 86.75 110 VAL A C 1
ATOM 844 O O . VAL A 1 110 ? 0.577 2.630 -5.190 1.00 86.75 110 VAL A O 1
ATOM 847 N N . LEU A 1 111 ? -1.369 3.748 -5.188 1.00 84.81 111 LEU A N 1
ATOM 848 C CA . LEU A 1 111 ? -1.252 4.211 -6.575 1.00 84.81 111 LEU A CA 1
ATOM 849 C C . LEU A 1 111 ? 0.011 5.056 -6.768 1.00 84.81 111 LEU A C 1
ATOM 851 O O . LEU A 1 111 ? 0.812 4.771 -7.656 1.00 84.81 111 LEU A O 1
ATOM 855 N N . LEU A 1 112 ? 0.261 6.008 -5.863 1.00 85.88 112 LEU A N 1
ATOM 856 C CA . LEU A 1 112 ? 1.475 6.822 -5.877 1.00 85.88 112 LEU A CA 1
ATOM 857 C C . LEU A 1 112 ? 2.748 5.966 -5.798 1.00 85.88 112 LEU A C 1
ATOM 859 O O . LEU A 1 112 ? 3.727 6.258 -6.490 1.00 85.88 112 LEU A O 1
ATOM 863 N N . LEU A 1 113 ? 2.752 4.916 -4.969 1.00 85.31 113 LEU A N 1
ATOM 864 C CA . LEU A 1 113 ? 3.869 3.974 -4.874 1.00 85.31 113 LEU A CA 1
ATOM 865 C C . LEU A 1 113 ? 4.096 3.245 -6.201 1.00 85.31 113 LEU A C 1
ATOM 867 O O . LEU A 1 113 ? 5.236 3.163 -6.658 1.00 85.31 113 LEU A O 1
ATOM 871 N N . VAL A 1 114 ? 3.028 2.719 -6.805 1.00 80.94 114 VAL A N 1
ATOM 872 C CA . VAL A 1 114 ? 3.084 1.971 -8.067 1.00 80.94 114 VAL A CA 1
ATOM 873 C C . VAL A 1 114 ? 3.599 2.858 -9.195 1.00 80.94 114 VAL A C 1
ATOM 875 O O . VAL A 1 114 ? 4.538 2.466 -9.890 1.00 80.94 114 VAL A O 1
ATOM 878 N N . ASP A 1 115 ? 3.059 4.064 -9.336 1.00 83.38 115 ASP A N 1
ATOM 879 C CA . ASP A 1 115 ? 3.465 5.009 -10.376 1.00 83.38 115 ASP A CA 1
ATOM 880 C C . ASP A 1 115 ? 4.910 5.470 -10.188 1.00 83.38 115 ASP A C 1
ATOM 882 O O . ASP A 1 115 ? 5.715 5.433 -11.125 1.00 83.38 115 ASP A O 1
ATOM 886 N N . SER A 1 116 ? 5.286 5.817 -8.954 1.00 83.62 116 SER A N 1
ATOM 887 C CA . SER A 1 116 ? 6.657 6.223 -8.640 1.00 83.62 116 SER A CA 1
ATOM 888 C C . SER A 1 116 ? 7.643 5.089 -8.919 1.00 83.62 116 SER A C 1
ATOM 890 O O . SER A 1 116 ? 8.667 5.312 -9.558 1.00 83.62 116 SER A O 1
ATOM 892 N N . ALA A 1 117 ? 7.331 3.857 -8.510 1.00 80.19 117 ALA A N 1
ATOM 893 C CA . ALA A 1 117 ? 8.199 2.706 -8.735 1.00 80.19 117 ALA A CA 1
ATOM 894 C C . ALA A 1 117 ? 8.329 2.340 -10.221 1.00 80.19 117 ALA A C 1
ATOM 896 O O . ALA A 1 117 ? 9.421 1.980 -10.655 1.00 80.19 117 ALA A O 1
ATOM 897 N N . ARG A 1 118 ? 7.258 2.475 -11.016 1.00 80.50 118 ARG A N 1
ATOM 898 C CA . ARG A 1 118 ? 7.295 2.274 -12.476 1.00 80.50 118 ARG A CA 1
ATOM 899 C C . ARG A 1 118 ? 8.167 3.300 -13.188 1.00 80.50 118 ARG A C 1
ATOM 901 O O . ARG A 1 118 ? 8.808 2.963 -14.177 1.00 80.50 118 ARG A O 1
ATOM 908 N N . SER A 1 119 ? 8.214 4.530 -12.679 1.00 84.06 119 SER A N 1
ATOM 909 C CA . SER A 1 119 ? 9.092 5.574 -13.216 1.00 84.06 119 SER A CA 1
ATOM 910 C C . SER A 1 119 ? 10.575 5.360 -12.881 1.00 84.06 119 SER A C 1
ATOM 912 O O . SER A 1 119 ? 11.441 5.992 -13.485 1.00 84.06 119 SER A O 1
ATOM 914 N N . CYS A 1 120 ? 10.896 4.469 -11.935 1.00 81.50 120 CYS A N 1
ATOM 915 C CA . CYS A 1 120 ? 12.269 4.226 -11.519 1.00 81.50 120 CYS A CA 1
ATOM 916 C C . CYS A 1 120 ? 13.019 3.320 -12.499 1.00 81.50 120 CYS A C 1
ATOM 918 O O . CYS A 1 120 ? 12.700 2.141 -12.664 1.00 81.50 120 CYS A O 1
ATOM 920 N N . GLU A 1 121 ? 14.112 3.840 -13.057 1.00 86.12 121 GLU A N 1
ATOM 921 C CA . GLU A 1 121 ? 15.052 3.045 -13.846 1.00 86.12 121 GLU A CA 1
ATOM 922 C C . GLU A 1 121 ? 15.571 1.829 -13.061 1.00 86.12 121 GLU A C 1
ATOM 924 O O . GLU A 1 121 ? 15.796 1.869 -11.843 1.00 86.12 121 GLU A O 1
ATOM 929 N N . ALA A 1 122 ? 15.793 0.724 -13.774 1.00 76.00 122 ALA A N 1
ATOM 930 C CA . ALA A 1 122 ? 16.275 -0.510 -13.173 1.00 76.00 122 ALA A CA 1
ATOM 931 C C . ALA A 1 122 ? 17.630 -0.293 -12.471 1.00 76.00 122 ALA A C 1
ATOM 933 O O . ALA A 1 122 ? 18.613 0.096 -13.095 1.00 76.00 122 ALA A O 1
ATOM 934 N N . GLY A 1 123 ? 17.692 -0.590 -11.169 1.00 70.88 123 GLY A N 1
ATOM 935 C CA . GLY A 1 123 ? 18.896 -0.408 -10.347 1.00 70.88 123 GLY A CA 1
ATOM 936 C C . GLY A 1 123 ? 19.018 0.962 -9.669 1.00 70.88 123 GLY A C 1
ATOM 937 O O . GLY A 1 123 ? 19.923 1.149 -8.854 1.00 70.88 123 GLY A O 1
ATOM 938 N N . ASN A 1 124 ? 18.097 1.900 -9.920 1.00 78.25 124 ASN A N 1
ATOM 939 C CA . ASN A 1 124 ? 18.064 3.192 -9.237 1.00 78.25 124 ASN A CA 1
ATOM 940 C C . ASN A 1 124 ? 17.435 3.077 -7.837 1.00 78.25 124 ASN A C 1
ATOM 942 O O . ASN A 1 124 ? 16.293 3.472 -7.598 1.00 78.25 124 ASN A O 1
ATOM 946 N N . ASN A 1 125 ? 18.197 2.535 -6.885 1.00 75.12 125 ASN A N 1
ATOM 947 C CA . ASN A 1 125 ? 17.732 2.286 -5.514 1.00 75.12 125 ASN A CA 1
ATOM 948 C C . ASN A 1 125 ? 17.292 3.563 -4.773 1.00 75.12 125 ASN A C 1
ATOM 950 O O . ASN A 1 125 ? 16.429 3.491 -3.902 1.00 75.12 125 ASN A O 1
ATOM 954 N N . ILE A 1 126 ? 17.849 4.729 -5.126 1.00 77.88 126 ILE A N 1
ATOM 955 C CA . ILE A 1 126 ? 17.457 6.021 -4.540 1.00 77.88 126 ILE A CA 1
ATOM 956 C C . ILE A 1 126 ? 16.029 6.381 -4.959 1.00 77.88 126 ILE A C 1
ATOM 958 O O . ILE A 1 126 ? 15.242 6.824 -4.124 1.00 77.88 126 ILE A O 1
ATOM 962 N N . CYS A 1 127 ? 15.678 6.163 -6.229 1.00 81.19 127 CYS A N 1
ATOM 963 C CA . CYS A 1 127 ? 14.322 6.381 -6.724 1.00 81.19 127 CYS A CA 1
ATOM 964 C C . CYS A 1 127 ? 13.311 5.492 -5.983 1.00 81.19 127 CYS A C 1
ATOM 966 O O . CYS A 1 127 ? 12.335 6.001 -5.434 1.00 81.19 127 CYS A O 1
ATOM 968 N N . TYR A 1 128 ? 13.600 4.192 -5.858 1.00 74.25 128 TYR A N 1
ATOM 969 C CA . TYR A 1 128 ? 12.736 3.263 -5.121 1.00 74.25 128 TYR A CA 1
ATOM 970 C C . TYR A 1 128 ? 12.589 3.644 -3.642 1.00 74.25 128 TYR A C 1
ATOM 972 O O . TYR A 1 128 ? 11.482 3.622 -3.106 1.00 74.25 128 TYR A O 1
ATOM 980 N N . ALA A 1 129 ? 13.680 4.043 -2.981 1.00 75.88 129 ALA A N 1
ATOM 981 C CA . ALA A 1 129 ? 13.632 4.491 -1.591 1.00 75.88 129 ALA A CA 1
ATOM 982 C C . ALA A 1 129 ? 12.764 5.750 -1.419 1.00 75.88 129 ALA A C 1
ATOM 984 O O . ALA A 1 129 ? 11.990 5.829 -0.467 1.00 75.88 129 ALA A O 1
ATOM 985 N N . ARG A 1 130 ? 12.839 6.711 -2.353 1.00 79.00 130 ARG A N 1
ATOM 986 C CA . ARG A 1 130 ? 11.975 7.904 -2.352 1.00 79.00 130 ARG A CA 1
ATOM 987 C C . ARG A 1 130 ? 10.506 7.546 -2.546 1.00 79.00 130 ARG A C 1
ATOM 989 O O . ARG A 1 130 ? 9.679 8.044 -1.792 1.00 79.00 130 ARG A O 1
ATOM 996 N N . ALA A 1 131 ? 10.197 6.662 -3.494 1.00 82.81 131 ALA A N 1
ATOM 997 C CA . ALA A 1 131 ? 8.833 6.190 -3.733 1.00 82.81 131 ALA A CA 1
ATOM 998 C C . ALA A 1 131 ? 8.215 5.580 -2.461 1.00 82.81 131 ALA A C 1
ATOM 1000 O O . ALA A 1 131 ? 7.106 5.934 -2.064 1.00 82.81 131 ALA A O 1
ATOM 1001 N N . ILE A 1 132 ? 8.971 4.720 -1.774 1.00 79.31 132 ILE A N 1
ATOM 1002 C CA . ILE A 1 132 ? 8.536 4.072 -0.531 1.00 79.31 132 ILE A CA 1
ATOM 1003 C C . ILE A 1 132 ? 8.389 5.081 0.611 1.00 79.31 132 ILE A C 1
ATOM 1005 O O . ILE A 1 132 ? 7.424 5.008 1.370 1.00 79.31 132 ILE A O 1
ATOM 1009 N N . LEU A 1 133 ? 9.307 6.041 0.734 1.00 80.75 133 LEU A N 1
ATOM 1010 C CA . LEU A 1 133 ? 9.205 7.080 1.756 1.00 80.75 133 LEU A CA 1
ATOM 1011 C C . LEU A 1 133 ? 7.954 7.947 1.546 1.00 80.75 133 LEU A C 1
ATOM 1013 O O . LEU A 1 133 ? 7.210 8.175 2.497 1.00 80.75 133 LEU A O 1
ATOM 1017 N N . SER A 1 134 ? 7.689 8.378 0.310 1.00 82.81 134 SER A N 1
ATOM 1018 C CA . SER A 1 134 ? 6.479 9.132 -0.044 1.00 82.81 134 SER A CA 1
ATOM 1019 C C . SER A 1 134 ? 5.205 8.351 0.271 1.00 82.81 134 SER A C 1
ATOM 1021 O O . SER A 1 134 ? 4.268 8.916 0.832 1.00 82.81 134 SER A O 1
ATOM 1023 N N . PHE A 1 135 ? 5.194 7.050 -0.020 1.00 86.06 135 PHE A N 1
ATOM 1024 C CA . PHE A 1 135 ? 4.107 6.149 0.351 1.00 86.06 135 PHE A CA 1
ATOM 1025 C C . PHE A 1 135 ? 3.871 6.109 1.868 1.00 86.06 135 PHE A C 1
ATOM 1027 O O . PHE A 1 135 ? 2.753 6.355 2.316 1.00 86.06 135 PHE A O 1
ATOM 1034 N N . ILE A 1 136 ? 4.915 5.872 2.672 1.00 83.31 136 ILE A N 1
ATOM 1035 C CA . ILE A 1 136 ? 4.803 5.809 4.140 1.00 83.31 136 ILE A CA 1
ATOM 1036 C C . ILE A 1 136 ? 4.274 7.132 4.704 1.00 83.31 136 ILE A C 1
ATOM 1038 O O . ILE A 1 136 ? 3.364 7.132 5.532 1.00 83.31 136 ILE A O 1
ATOM 1042 N N . VAL A 1 137 ? 4.812 8.264 4.241 1.00 83.88 137 VAL A N 1
ATOM 1043 C CA . VAL A 1 137 ? 4.365 9.598 4.672 1.00 83.88 137 VAL A CA 1
ATOM 1044 C C . VAL A 1 137 ? 2.891 9.814 4.335 1.00 83.88 137 VAL A C 1
ATOM 1046 O O . VAL A 1 137 ? 2.138 10.307 5.172 1.00 83.88 137 VAL A O 1
ATOM 1049 N N . LYS A 1 138 ? 2.455 9.416 3.136 1.00 86.94 138 LYS A N 1
ATOM 1050 C CA . LYS A 1 138 ? 1.056 9.537 2.725 1.00 86.94 138 LYS A CA 1
ATOM 1051 C C . LYS A 1 138 ? 0.134 8.690 3.606 1.00 86.94 138 LYS A C 1
ATOM 1053 O O . LYS A 1 138 ? -0.869 9.218 4.072 1.00 86.94 138 LYS A O 1
ATOM 1058 N N . VAL A 1 139 ? 0.503 7.440 3.903 1.00 84.94 139 VAL A N 1
ATOM 1059 C CA . VAL A 1 139 ? -0.264 6.559 4.803 1.00 84.94 139 VAL A CA 1
ATOM 1060 C C . VAL A 1 139 ? -0.395 7.163 6.202 1.00 84.94 139 VAL A C 1
ATOM 1062 O O . VAL A 1 139 ? -1.491 7.191 6.751 1.00 84.94 139 VAL A O 1
ATOM 1065 N N . LEU A 1 140 ? 0.687 7.714 6.760 1.00 82.88 140 LEU A N 1
ATOM 1066 C CA . LEU A 1 140 ? 0.652 8.378 8.070 1.00 82.88 140 LEU A CA 1
ATOM 1067 C C . LEU A 1 140 ? -0.265 9.613 8.097 1.00 82.88 140 LEU A C 1
ATOM 1069 O O . LEU A 1 140 ? -0.794 9.957 9.153 1.00 82.88 140 LEU A O 1
ATOM 1073 N N . ASN A 1 141 ? -0.468 10.267 6.952 1.00 84.38 141 ASN A N 1
ATOM 1074 C CA . ASN A 1 141 ? -1.386 11.398 6.814 1.00 84.38 141 ASN A CA 1
ATOM 1075 C C . ASN A 1 141 ? -2.844 10.961 6.590 1.00 84.38 141 ASN A C 1
ATOM 1077 O O . ASN A 1 141 ? -3.751 11.768 6.770 1.00 84.38 141 ASN A O 1
ATOM 1081 N N . CYS A 1 142 ? -3.100 9.694 6.247 1.00 81.56 142 CYS A N 1
ATOM 1082 C CA . CYS A 1 142 ? -4.461 9.162 6.116 1.00 81.56 142 CYS A CA 1
ATOM 1083 C C . CYS A 1 142 ? -5.187 9.025 7.460 1.00 81.56 142 CYS A C 1
ATOM 1085 O O . CYS A 1 142 ? -6.410 8.902 7.493 1.00 81.56 142 CYS A O 1
ATOM 1087 N N . SER A 1 143 ? -4.448 9.042 8.569 1.00 66.75 143 SER A N 1
ATOM 1088 C CA . SER A 1 143 ? -4.980 8.924 9.928 1.00 66.75 143 SER A CA 1
ATOM 1089 C C . SER A 1 143 ? -5.577 10.230 10.474 1.00 66.75 143 SER A C 1
ATOM 1091 O O . SER A 1 143 ? -6.129 10.217 11.575 1.00 66.75 143 SER A O 1
ATOM 1093 N N . GLU A 1 144 ? -5.471 11.356 9.758 1.00 58.03 144 GLU A N 1
ATOM 1094 C CA . GLU A 1 144 ? -6.082 12.616 10.189 1.00 58.03 144 GLU A CA 1
ATOM 1095 C C . GLU A 1 144 ? -7.591 12.604 9.890 1.00 58.03 144 GLU A C 1
ATOM 1097 O O . GLU A 1 144 ? -7.992 12.465 8.730 1.00 58.03 144 GLU A O 1
ATOM 1102 N N . PRO A 1 145 ? -8.468 12.757 10.901 1.00 49.41 145 PRO A N 1
ATOM 1103 C CA . PRO A 1 145 ? -9.868 13.011 10.621 1.00 49.41 145 PRO A CA 1
ATOM 1104 C C . PRO A 1 145 ? -9.956 14.341 9.877 1.00 49.41 145 PRO A C 1
ATOM 1106 O O . PRO A 1 145 ? -9.469 15.361 10.365 1.00 49.41 145 PRO A O 1
ATOM 1109 N N . ALA A 1 146 ? -10.601 14.337 8.708 1.00 41.19 146 ALA A N 1
ATOM 1110 C CA . ALA A 1 146 ? -11.018 15.570 8.060 1.00 41.19 146 ALA A CA 1
ATOM 1111 C C . ALA A 1 146 ? -11.762 16.423 9.096 1.00 41.19 146 ALA A C 1
ATOM 1113 O O . ALA A 1 146 ? -12.818 16.028 9.598 1.00 41.19 146 ALA A O 1
ATOM 1114 N N . THR A 1 147 ? -11.164 17.557 9.443 1.00 38.44 147 THR A N 1
ATOM 1115 C CA . THR A 1 147 ? -11.679 18.547 10.377 1.00 38.44 147 THR A CA 1
ATOM 1116 C C . THR A 1 147 ? -13.135 18.848 10.025 1.00 38.44 147 THR A C 1
ATOM 1118 O O . THR A 1 147 ? -13.430 19.278 8.913 1.00 38.44 147 THR A O 1
ATOM 1121 N N . THR A 1 148 ? -14.027 18.524 10.965 1.00 36.91 148 THR A N 1
ATOM 1122 C CA . THR A 1 148 ? -15.391 19.046 11.133 1.00 36.91 148 THR A CA 1
ATOM 1123 C C . THR A 1 148 ? -16.142 19.429 9.851 1.00 36.91 148 THR A C 1
ATOM 1125 O O . THR A 1 148 ? -16.036 20.548 9.347 1.00 36.91 148 THR A O 1
ATOM 1128 N N . LEU A 1 149 ? -17.083 18.571 9.424 1.00 38.25 149 LEU A N 1
ATOM 1129 C CA . LEU A 1 149 ? -18.298 19.113 8.816 1.00 38.25 149 LEU A CA 1
ATOM 1130 C C . LEU A 1 149 ? -18.897 20.080 9.839 1.00 38.25 149 LEU A C 1
ATOM 1132 O O . LEU A 1 149 ? -19.364 19.670 10.900 1.00 38.25 149 LEU A O 1
ATOM 1136 N N . SER A 1 150 ? -18.810 21.370 9.529 1.00 35.16 150 SER A N 1
ATOM 1137 C CA . SER A 1 150 ? -19.513 22.433 10.225 1.00 35.16 150 SER A CA 1
ATOM 1138 C C . SER A 1 150 ? -20.973 22.008 10.381 1.00 35.16 150 SER A C 1
ATOM 1140 O O . SER A 1 150 ? -21.737 21.997 9.415 1.00 35.16 150 SER A O 1
ATOM 1142 N N . SER A 1 151 ? -21.356 21.637 11.603 1.00 40.44 151 SER A N 1
ATOM 1143 C CA . SER A 1 151 ? -22.742 21.687 12.040 1.00 40.44 151 SER A CA 1
ATOM 1144 C C . SER A 1 151 ? -23.133 23.159 11.993 1.00 40.44 151 SER A C 1
ATOM 1146 O O . SER A 1 151 ? -23.021 23.875 12.988 1.00 40.44 151 SER A O 1
ATOM 1148 N N . LYS A 1 152 ? -23.535 23.638 10.811 1.00 41.38 152 LYS A N 1
ATOM 1149 C CA . LYS A 1 152 ? -24.318 24.860 10.700 1.00 41.38 152 LYS A CA 1
ATOM 1150 C C . LYS A 1 152 ? -25.577 24.627 11.521 1.00 41.38 152 LYS A C 1
ATOM 1152 O O . LYS A 1 152 ? -26.490 23.923 11.102 1.00 41.38 152 LYS A O 1
ATOM 1157 N N . THR A 1 153 ? -25.540 25.199 12.718 1.00 51.19 153 THR A N 1
ATOM 1158 C CA . THR A 1 153 ? -26.656 25.699 13.504 1.00 51.19 153 THR A CA 1
ATOM 1159 C C . THR A 1 153 ? -27.906 25.846 12.653 1.00 51.19 153 THR A C 1
ATOM 1161 O O . THR A 1 153 ? -27.937 26.690 11.766 1.00 51.19 153 THR A O 1
ATOM 1164 N N . ASN A 1 154 ? -28.921 25.039 12.941 1.00 49.59 154 ASN A N 1
ATOM 1165 C CA . ASN A 1 154 ? -30.313 25.413 12.736 1.00 49.59 154 ASN A CA 1
ATOM 1166 C C . ASN A 1 154 ? -31.182 24.601 13.697 1.00 49.59 154 ASN A C 1
ATOM 1168 O O . ASN A 1 154 ? -31.653 23.511 13.387 1.00 49.59 154 ASN A O 1
ATOM 1172 N N . ALA A 1 155 ? -31.389 25.167 14.880 1.00 43.88 155 ALA A N 1
ATOM 1173 C CA . ALA A 1 155 ? -32.537 24.899 15.731 1.00 43.88 155 ALA A CA 1
ATOM 1174 C C . ALA A 1 155 ? -32.858 26.192 16.501 1.00 43.88 155 ALA A C 1
ATOM 1176 O O . ALA A 1 155 ? -31.922 26.903 16.867 1.00 43.88 155 ALA A O 1
ATOM 1177 N N . PRO A 1 156 ? -34.120 26.472 16.861 1.00 47.81 156 PRO A N 1
ATOM 1178 C CA . PRO A 1 156 ? -35.357 26.312 16.100 1.00 47.81 156 PRO A CA 1
ATOM 1179 C C . PRO A 1 156 ? -36.098 27.659 15.934 1.00 47.81 156 PRO A C 1
ATOM 1181 O O . PRO A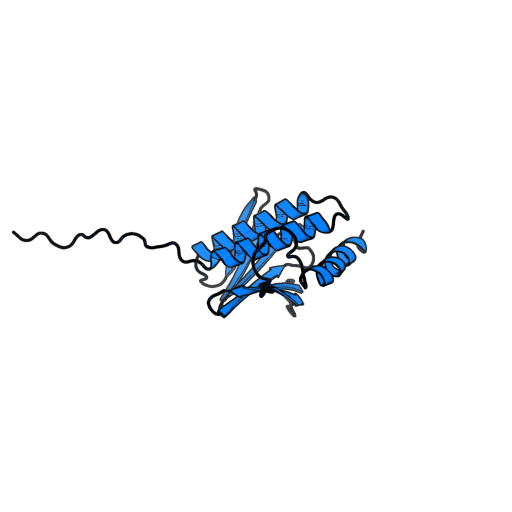 1 156 ? -35.908 28.609 16.689 1.00 47.81 156 PRO A O 1
ATOM 1184 N N . SER A 1 157 ? -36.994 27.719 14.949 1.00 50.34 157 SER A N 1
ATOM 1185 C CA . SER A 1 157 ? -38.006 28.773 14.819 1.00 50.34 157 SER A CA 1
ATOM 1186 C C . SER A 1 157 ? -38.931 28.766 16.042 1.00 50.34 157 SER A C 1
ATOM 1188 O O . SER A 1 157 ? -39.650 27.790 16.244 1.00 50.34 157 SER A O 1
ATOM 1190 N N . GLN A 1 158 ? -38.950 29.849 16.821 1.00 43.50 158 GLN A N 1
ATOM 1191 C CA . GLN A 1 158 ? -40.030 30.150 17.763 1.00 43.50 158 GLN A CA 1
ATOM 1192 C C . GLN A 1 158 ? -40.804 31.374 17.260 1.00 43.50 158 GLN A C 1
ATOM 1194 O O . GLN A 1 158 ? -40.250 32.465 17.118 1.00 43.50 158 GLN A O 1
ATOM 1199 N N . ARG A 1 159 ? -42.081 31.149 16.960 1.00 52.69 159 ARG A N 1
ATOM 1200 C CA . ARG A 1 159 ? -43.155 32.141 16.930 1.00 52.69 159 ARG A CA 1
ATOM 1201 C C . ARG A 1 159 ? -44.219 31.667 17.902 1.00 52.69 159 ARG A C 1
ATOM 1203 O O . ARG A 1 159 ? -44.409 30.431 17.958 1.00 52.69 159 ARG A O 1
#

Foldseek 3Di:
DPPQVVVLVVVVVVPLQDDPDDDPDDPPSFQKDKDQDPDPPQFGIWIWGQAPVRWIWTKTAGVCNQPQQKIKIDTPNWIWIWHQDPVRDIDTPDTDDDPPLLVVQLSVLSSQLNVQVVPDDRPNSVSNNVSVVSSSVSNNVSPDDPPDPPPPDDDDDDD

Secondary structure (DSSP, 8-state):
--SHHHHHHHHHHHHTT---SSS-S-----SEEEEE---SSSEEEEEEEE-TTS-EEEEEEETTTTTT-EEEEEETTEEEEEEE-TTS-EEEEEE----HHHHHHHHHHHHHHHHHHHHSPTT-HHHHHHHHHHHHHHHHHTTS---------------